Protein AF-B7TYH6-F1 (afdb_monomer_lite)

Structure (mmCIF, N/CA/C/O backbone):
data_AF-B7TYH6-F1
#
_entry.id   AF-B7TYH6-F1
#
loop_
_atom_site.group_PDB
_atom_site.id
_atom_site.type_symbol
_atom_site.label_atom_id
_atom_site.label_alt_id
_atom_site.label_comp_id
_atom_site.label_asym_id
_atom_site.label_entity_id
_atom_site.label_seq_id
_atom_site.pdbx_PDB_ins_code
_atom_site.Cartn_x
_atom_site.Cartn_y
_atom_site.Cartn_z
_atom_site.occupancy
_atom_site.B_iso_or_equiv
_atom_site.auth_seq_id
_atom_site.auth_comp_id
_atom_site.auth_asym_id
_atom_site.auth_atom_id
_atom_site.pdbx_PDB_model_num
ATOM 1 N N . PRO A 1 1 ? 22.675 -5.309 -25.672 1.00 84.81 1 PRO A N 1
ATOM 2 C CA . PRO A 1 1 ? 21.450 -4.498 -25.912 1.00 84.81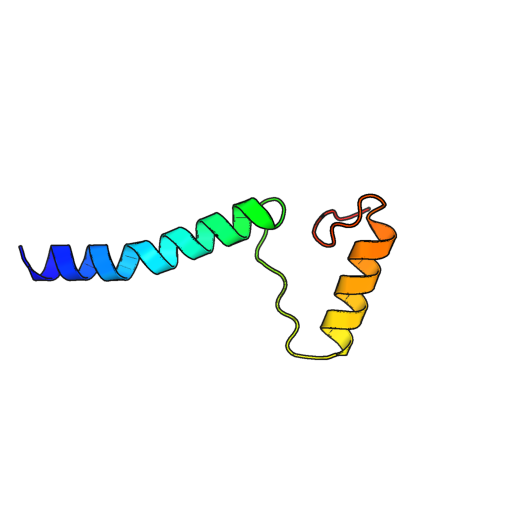 1 PRO A CA 1
ATOM 3 C C . PRO A 1 1 ? 20.153 -5.157 -25.404 1.00 84.81 1 PRO A C 1
ATOM 5 O O . PRO A 1 1 ? 19.478 -4.559 -24.577 1.00 84.81 1 PRO A O 1
ATOM 8 N N . GLY A 1 2 ? 19.828 -6.391 -25.824 1.00 95.00 2 GLY A N 1
ATOM 9 C CA . GLY A 1 2 ? 18.562 -7.057 -25.454 1.00 95.00 2 GLY A CA 1
ATOM 10 C C . GLY A 1 2 ? 18.391 -7.357 -23.957 1.00 95.00 2 GLY A C 1
ATOM 11 O O . GLY A 1 2 ? 17.324 -7.117 -23.403 1.00 95.00 2 GLY A O 1
ATOM 12 N N . ILE A 1 3 ? 19.459 -7.778 -23.269 1.00 96.62 3 ILE A N 1
ATOM 13 C CA . ILE A 1 3 ? 19.433 -8.027 -21.813 1.00 96.62 3 ILE A CA 1
ATOM 14 C C . ILE A 1 3 ? 19.127 -6.740 -21.029 1.00 96.62 3 ILE A C 1
ATOM 16 O O . ILE A 1 3 ? 18.396 -6.780 -20.045 1.00 96.62 3 ILE A O 1
ATOM 20 N N . ALA A 1 4 ? 19.628 -5.588 -21.488 1.00 96.94 4 ALA A N 1
ATOM 21 C CA . ALA A 1 4 ? 19.341 -4.303 -20.853 1.00 96.94 4 ALA A CA 1
ATOM 22 C C . ALA A 1 4 ? 17.859 -3.918 -21.000 1.00 96.94 4 ALA A C 1
ATOM 24 O O . ALA A 1 4 ? 17.245 -3.489 -20.028 1.00 96.94 4 ALA A O 1
ATOM 25 N N . VAL A 1 5 ? 17.266 -4.139 -22.180 1.00 97.94 5 VAL A N 1
ATOM 26 C CA . VAL A 1 5 ? 15.824 -3.932 -22.407 1.00 97.94 5 VAL A CA 1
ATOM 27 C C . VAL A 1 5 ? 15.004 -4.847 -21.499 1.00 97.94 5 VAL A C 1
ATOM 29 O O . VAL A 1 5 ? 14.116 -4.368 -20.800 1.00 97.94 5 VAL A O 1
ATOM 32 N N . MET A 1 6 ? 15.351 -6.137 -21.430 1.00 98.06 6 MET A N 1
ATOM 33 C CA . MET A 1 6 ? 14.703 -7.089 -20.524 1.00 98.06 6 MET A CA 1
ATOM 34 C C . MET A 1 6 ? 14.798 -6.633 -19.061 1.00 98.06 6 MET A C 1
ATOM 36 O O . MET A 1 6 ? 13.796 -6.644 -18.349 1.00 98.06 6 MET A O 1
ATOM 40 N N . GLY A 1 7 ? 15.970 -6.160 -18.627 1.00 98.25 7 GLY A N 1
ATOM 41 C CA . GLY A 1 7 ? 16.172 -5.619 -17.283 1.00 98.25 7 GLY A CA 1
ATOM 42 C C . GLY A 1 7 ? 15.275 -4.415 -16.985 1.00 98.25 7 GLY A C 1
ATOM 43 O O . GLY A 1 7 ? 14.623 -4.3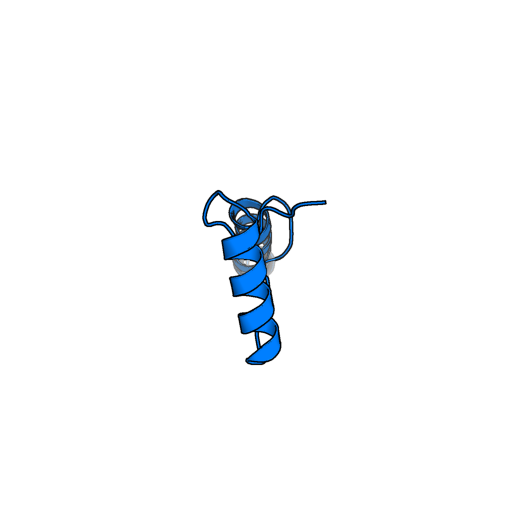77 -15.944 1.00 98.25 7 GLY A O 1
ATOM 44 N N . VAL A 1 8 ? 15.171 -3.461 -17.914 1.00 98.44 8 VAL A N 1
ATOM 45 C CA . VAL A 1 8 ? 14.289 -2.290 -17.771 1.00 98.44 8 VAL A CA 1
ATOM 46 C C . VAL A 1 8 ? 12.818 -2.709 -17.710 1.00 98.44 8 VAL A C 1
ATOM 48 O O . VAL A 1 8 ? 12.089 -2.248 -16.832 1.00 98.44 8 VAL A O 1
ATOM 51 N N . CYS A 1 9 ? 12.384 -3.622 -18.582 1.00 97.75 9 CYS A N 1
ATOM 52 C CA . CYS A 1 9 ? 11.010 -4.127 -18.592 1.00 97.75 9 CYS A CA 1
ATOM 53 C C . CYS A 1 9 ? 10.632 -4.853 -17.291 1.00 97.75 9 CYS A C 1
ATOM 55 O O . CYS A 1 9 ? 9.487 -4.749 -16.862 1.00 97.75 9 CYS A O 1
ATOM 57 N N . LEU A 1 10 ? 11.577 -5.538 -16.637 1.00 98.06 10 LEU A N 1
ATOM 58 C CA . LEU A 1 10 ? 11.353 -6.174 -15.332 1.00 98.06 10 LEU A CA 1
ATOM 59 C C . LEU A 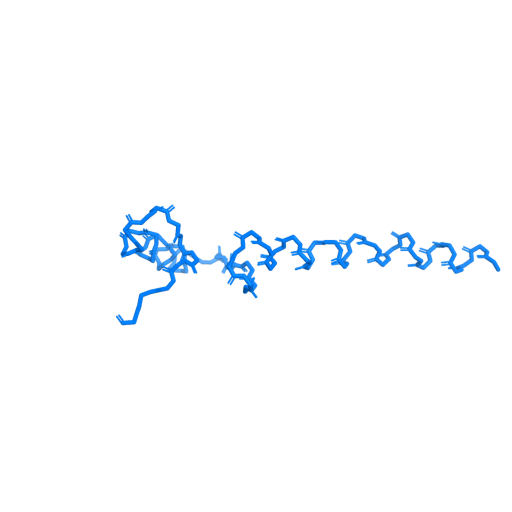1 10 ? 11.421 -5.180 -14.162 1.00 98.06 10 LEU A C 1
ATOM 61 O O . LEU A 1 10 ? 10.743 -5.364 -13.152 1.00 98.06 10 LEU A O 1
ATOM 65 N N . PHE A 1 11 ? 12.203 -4.109 -14.290 1.00 98.44 11 PHE A N 1
ATOM 66 C CA . PHE A 1 11 ? 12.342 -3.086 -13.255 1.00 98.44 11 PHE A CA 1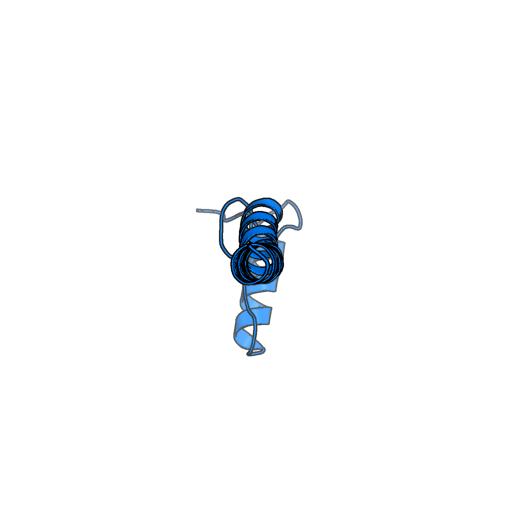
ATOM 67 C C . PHE A 1 11 ? 11.117 -2.166 -13.151 1.00 98.44 11 PHE A C 1
ATOM 69 O O . PHE A 1 11 ? 10.673 -1.838 -12.046 1.00 98.44 11 PHE A O 1
ATOM 76 N N . ILE A 1 12 ? 10.558 -1.752 -14.295 1.00 98.50 12 ILE A N 1
ATOM 77 C CA . ILE A 1 12 ? 9.457 -0.779 -14.357 1.00 98.50 12 ILE A CA 1
ATOM 78 C C . ILE A 1 12 ? 8.261 -1.182 -13.473 1.00 98.50 12 ILE A C 1
ATOM 80 O O . ILE A 1 12 ? 7.828 -0.332 -12.695 1.00 98.50 12 ILE A O 1
ATOM 84 N N . PRO A 1 13 ? 7.741 -2.427 -13.494 1.00 98.50 13 PRO A N 1
ATOM 85 C CA . PRO A 1 13 ? 6.595 -2.814 -12.668 1.00 98.50 13 PRO A CA 1
ATOM 86 C C . PRO A 1 13 ? 6.837 -2.661 -11.159 1.00 98.50 13 PRO A C 1
ATOM 88 O O . PRO A 1 13 ? 5.980 -2.141 -10.439 1.00 98.50 13 PRO A O 1
ATOM 91 N N . GLY A 1 14 ? 8.014 -3.058 -10.665 1.00 98.19 14 GLY A N 1
ATOM 92 C CA . GLY A 1 14 ? 8.361 -2.927 -9.246 1.00 98.19 14 GLY A CA 1
ATOM 93 C C . GLY A 1 14 ? 8.492 -1.463 -8.825 1.00 98.19 14 GLY A C 1
ATOM 94 O O . GLY A 1 14 ? 7.941 -1.035 -7.811 1.00 98.19 14 GLY A O 1
ATOM 95 N N . MET A 1 15 ? 9.153 -0.655 -9.655 1.00 98.38 15 MET A N 1
ATOM 96 C CA . MET A 1 15 ? 9.338 0.769 -9.373 1.00 98.38 15 MET A CA 1
ATOM 97 C C . MET A 1 15 ? 8.018 1.551 -9.482 1.00 98.38 15 MET A C 1
ATOM 99 O O . MET A 1 15 ? 7.731 2.416 -8.650 1.00 98.38 15 MET A O 1
ATOM 103 N N . ALA A 1 16 ? 7.170 1.199 -10.451 1.00 98.44 16 ALA A N 1
ATOM 104 C CA . ALA A 1 16 ? 5.836 1.763 -10.616 1.00 98.44 16 ALA A CA 1
ATOM 105 C C . ALA A 1 16 ? 4.937 1.445 -9.416 1.00 98.44 16 ALA A C 1
ATOM 107 O O . ALA A 1 16 ? 4.353 2.359 -8.838 1.00 98.44 16 ALA A O 1
ATOM 108 N N . THR A 1 17 ? 4.860 0.182 -8.985 1.00 98.44 17 THR A N 1
ATOM 109 C CA . THR A 1 17 ? 4.021 -0.214 -7.840 1.00 98.44 17 THR A CA 1
ATOM 110 C C . THR A 1 17 ? 4.489 0.425 -6.534 1.00 98.44 17 THR A C 1
ATOM 112 O O . THR A 1 17 ? 3.655 0.921 -5.776 1.00 98.44 17 THR A O 1
ATOM 115 N N . ALA A 1 18 ? 5.802 0.529 -6.300 1.00 98.25 18 ALA A N 1
ATOM 116 C CA . ALA A 1 18 ? 6.348 1.244 -5.148 1.00 98.25 18 ALA A CA 1
ATOM 117 C C . ALA A 1 18 ? 5.926 2.726 -5.130 1.00 98.25 18 ALA A C 1
ATOM 119 O O . ALA A 1 18 ? 5.507 3.243 -4.089 1.00 98.25 18 ALA A O 1
ATOM 120 N N . ARG A 1 19 ? 5.983 3.412 -6.282 1.00 98.38 19 ARG A N 1
ATOM 121 C CA . ARG A 1 19 ? 5.525 4.807 -6.399 1.00 98.38 19 ARG A CA 1
ATOM 122 C C . ARG A 1 19 ? 4.015 4.938 -6.223 1.00 98.38 19 ARG A C 1
ATOM 124 O O . ARG A 1 19 ? 3.583 5.819 -5.485 1.00 98.38 19 ARG A O 1
ATOM 131 N N . ILE A 1 20 ? 3.224 4.056 -6.834 1.00 98.44 20 ILE A N 1
ATOM 132 C CA . ILE A 1 20 ? 1.760 4.044 -6.699 1.00 98.44 20 ILE A CA 1
ATOM 133 C C . ILE A 1 20 ? 1.360 3.820 -5.238 1.00 98.44 20 ILE A C 1
ATOM 135 O O . ILE A 1 20 ? 0.528 4.556 -4.715 1.00 98.44 20 ILE A O 1
ATOM 139 N N . HIS A 1 21 ? 1.983 2.866 -4.539 1.00 98.56 21 HIS A N 1
ATOM 140 C CA . HIS A 1 21 ? 1.714 2.626 -3.122 1.00 98.56 21 HIS A CA 1
ATOM 141 C C . HIS A 1 21 ? 1.985 3.866 -2.272 1.00 98.56 21 HIS A C 1
ATOM 143 O O . HIS A 1 21 ? 1.127 4.236 -1.472 1.00 98.56 21 HIS A O 1
ATOM 149 N N . ARG A 1 22 ? 3.116 4.547 -2.478 1.00 98.00 22 ARG A N 1
ATOM 150 C CA . ARG A 1 22 ? 3.415 5.795 -1.761 1.00 98.00 22 ARG A CA 1
ATOM 151 C C . ARG A 1 22 ? 2.422 6.900 -2.101 1.00 98.00 22 ARG A C 1
ATOM 153 O O . ARG A 1 22 ? 1.934 7.572 -1.199 1.00 98.00 22 ARG A O 1
ATOM 160 N N . PHE A 1 23 ? 2.074 7.064 -3.373 1.00 98.00 23 PHE A N 1
ATOM 161 C CA . PHE A 1 23 ? 1.129 8.088 -3.812 1.00 98.00 23 PHE A CA 1
ATOM 162 C C . PHE A 1 23 ? -0.271 7.880 -3.213 1.00 98.00 23 PHE A C 1
ATOM 164 O O . PHE A 1 23 ? -0.841 8.792 -2.616 1.00 98.00 23 PHE A O 1
ATOM 171 N N . SER A 1 24 ? -0.811 6.664 -3.301 1.00 98.19 24 SER A N 1
ATOM 172 C CA . SER A 1 24 ? -2.175 6.360 -2.860 1.00 98.19 24 SER A CA 1
ATOM 173 C C . SER A 1 24 ? -2.338 6.240 -1.340 1.00 98.19 24 SER A C 1
ATOM 175 O O . SER A 1 24 ? -3.468 6.285 -0.864 1.00 98.19 24 SER A O 1
ATOM 177 N N . ASN A 1 25 ? -1.249 6.102 -0.572 1.00 98.31 25 ASN A N 1
ATOM 178 C CA . ASN A 1 25 ? -1.293 5.885 0.884 1.00 98.31 25 ASN A CA 1
ATOM 179 C C . ASN A 1 25 ? -0.621 7.008 1.693 1.00 98.31 25 ASN A C 1
ATOM 181 O O . ASN A 1 25 ? -0.109 6.783 2.791 1.00 98.31 25 ASN A O 1
ATOM 185 N N . GLY A 1 26 ? -0.627 8.235 1.163 1.00 96.75 26 GLY A N 1
ATOM 186 C CA . GLY A 1 26 ? -0.173 9.426 1.891 1.00 96.75 26 GLY A CA 1
ATOM 187 C C . GLY A 1 26 ? 1.340 9.480 2.103 1.00 96.75 26 GLY A C 1
ATOM 188 O O . GLY A 1 26 ? 1.794 9.792 3.199 1.00 96.75 26 GLY A O 1
ATOM 189 N N . GLY A 1 27 ? 2.116 9.117 1.081 1.00 97.62 27 GLY A N 1
ATOM 190 C CA . GLY A 1 27 ? 3.582 9.101 1.103 1.00 97.62 27 GLY A CA 1
ATOM 191 C C . GLY A 1 27 ? 4.198 7.877 1.787 1.00 97.62 27 GLY A C 1
ATOM 192 O O . GLY A 1 27 ? 5.420 7.754 1.817 1.00 97.62 27 GLY A O 1
ATOM 193 N N . LYS A 1 28 ? 3.374 6.965 2.314 1.00 97.19 28 LYS A N 1
ATOM 194 C CA . LYS A 1 28 ? 3.788 5.791 3.096 1.00 97.19 28 LYS A CA 1
ATOM 195 C C . LYS A 1 28 ? 3.594 4.496 2.316 1.00 97.19 28 LYS A C 1
ATOM 197 O O . LYS A 1 28 ? 2.967 4.468 1.260 1.00 97.19 28 LYS A O 1
ATOM 202 N N . GLU A 1 29 ? 4.108 3.400 2.852 1.00 97.75 29 GLU A N 1
ATOM 203 C CA . GLU A 1 29 ? 3.803 2.074 2.322 1.00 97.75 29 GLU A CA 1
ATOM 204 C C . GLU A 1 29 ? 2.3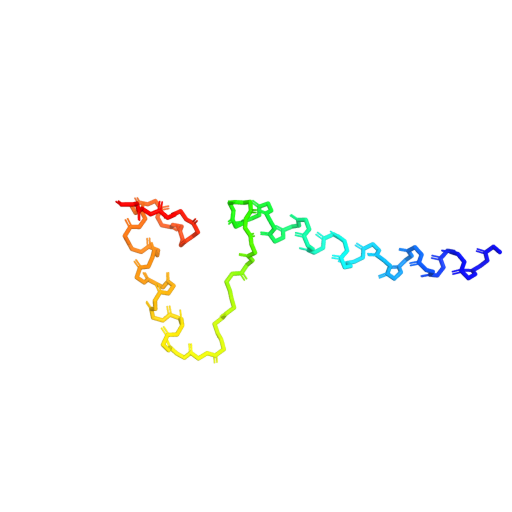12 1.737 2.471 1.00 97.75 29 GLU A C 1
ATOM 206 O O . GLU A 1 29 ? 1.622 2.207 3.381 1.00 97.75 29 GLU A O 1
ATOM 211 N N . LYS A 1 30 ? 1.803 0.908 1.554 1.00 98.25 30 LYS A N 1
ATOM 212 C CA . LYS A 1 30 ? 0.442 0.378 1.643 1.00 98.25 30 LYS A CA 1
ATOM 213 C C . LYS A 1 30 ? 0.354 -0.553 2.850 1.00 98.25 30 LYS A C 1
ATOM 215 O O . LYS A 1 30 ? 1.178 -1.450 2.995 1.00 98.25 30 LYS A O 1
ATOM 220 N N . ARG A 1 31 ? -0.674 -0.387 3.683 1.00 97.56 31 ARG A N 1
ATOM 221 C CA . ARG A 1 31 ? -0.896 -1.283 4.822 1.00 97.56 31 ARG A CA 1
ATOM 222 C C . ARG A 1 31 ? -1.241 -2.687 4.325 1.00 97.56 31 ARG A C 1
ATOM 224 O O . ARG A 1 31 ? -2.140 -2.849 3.501 1.00 97.56 31 ARG A O 1
ATOM 231 N N . VAL A 1 32 ? -0.534 -3.686 4.843 1.00 98.25 32 VAL A N 1
ATOM 232 C CA . VAL A 1 32 ? -0.785 -5.100 4.555 1.00 98.25 32 VAL A CA 1
ATOM 233 C C . VAL A 1 32 ? -1.468 -5.724 5.767 1.00 98.25 32 VAL A C 1
ATOM 235 O O . VAL A 1 32 ? -0.946 -5.663 6.878 1.00 98.25 32 VAL A O 1
ATOM 238 N N . ALA A 1 33 ? -2.659 -6.277 5.559 1.00 97.88 33 ALA A N 1
ATOM 239 C CA . ALA A 1 33 ? -3.461 -6.904 6.602 1.00 97.88 33 ALA A CA 1
ATOM 240 C C . ALA A 1 33 ? -3.589 -8.405 6.316 1.00 97.88 33 ALA A C 1
ATOM 242 O O . ALA A 1 33 ? -4.582 -8.855 5.754 1.00 97.88 33 ALA A O 1
ATOM 243 N N . HIS A 1 34 ? -2.557 -9.168 6.674 1.00 98.44 34 HIS A N 1
ATOM 244 C CA . HIS A 1 34 ? -2.572 -10.631 6.580 1.00 98.44 34 HIS A CA 1
ATOM 245 C C . HIS A 1 34 ? -3.490 -11.265 7.630 1.00 98.44 34 HIS A C 1
ATOM 247 O O . HIS A 1 34 ? -4.059 -12.326 7.391 1.00 98.44 34 HIS A O 1
ATOM 253 N N . TYR A 1 35 ? -3.650 -10.603 8.779 1.00 98.31 35 TYR A N 1
ATOM 254 C CA . TYR A 1 35 ? -4.467 -11.079 9.893 1.00 98.31 35 TYR A CA 1
ATOM 255 C C . TYR A 1 35 ? -5.674 -10.172 10.145 1.00 98.31 35 TYR A C 1
ATOM 257 O O . TYR A 1 35 ? -5.612 -8.953 9.959 1.00 98.31 35 TYR A O 1
ATOM 265 N N . SER A 1 36 ? -6.757 -10.752 10.668 1.00 98.38 36 SER A N 1
ATOM 266 C CA . SER A 1 36 ? -7.997 -10.032 10.996 1.00 98.38 36 SER A CA 1
ATOM 267 C C . SER A 1 36 ? -7.778 -8.887 11.989 1.00 98.38 36 SER A C 1
ATOM 269 O O . SER A 1 36 ? -8.384 -7.827 11.852 1.00 98.38 36 SER A O 1
ATOM 271 N N . TYR A 1 37 ? -6.853 -9.045 12.940 1.00 98.38 37 TYR A N 1
ATOM 272 C CA . TYR A 1 37 ? -6.488 -7.979 13.874 1.00 98.38 37 TYR A CA 1
ATOM 273 C C . TYR A 1 37 ? -5.878 -6.757 13.163 1.00 98.38 37 TYR A C 1
ATOM 275 O O . TYR A 1 37 ? -6.226 -5.616 13.468 1.00 98.38 37 TYR A O 1
ATOM 283 N N . GLN A 1 38 ? -5.023 -6.973 12.156 1.00 98.69 38 GLN A N 1
ATOM 284 C CA . GLN A 1 38 ? -4.437 -5.883 11.368 1.00 98.69 38 GLN A CA 1
ATOM 285 C C . GLN A 1 38 ? -5.510 -5.132 10.569 1.00 98.69 38 GLN A C 1
ATOM 287 O O . GLN A 1 38 ? -5.445 -3.903 10.478 1.00 98.69 38 GLN A O 1
ATOM 292 N N . TRP A 1 39 ? -6.504 -5.857 10.042 1.00 98.62 39 TRP A N 1
ATOM 293 C CA . TRP A 1 39 ? -7.667 -5.276 9.368 1.00 98.62 39 TRP A CA 1
ATOM 294 C C . TRP A 1 39 ? -8.542 -4.470 10.331 1.00 98.62 39 TRP A C 1
ATOM 296 O O . TRP A 1 39 ? -8.886 -3.326 10.041 1.00 98.62 39 TRP A O 1
ATOM 306 N N . TYR A 1 40 ? -8.838 -5.015 11.513 1.00 98.62 40 TYR A N 1
ATOM 307 C CA . TYR A 1 40 ? -9.606 -4.312 12.541 1.00 98.62 40 TYR A CA 1
ATOM 308 C C . TYR A 1 40 ? -8.958 -2.971 12.922 1.00 98.62 40 TYR A C 1
ATOM 310 O O . TYR A 1 40 ? -9.640 -1.946 13.000 1.00 98.62 40 TYR A O 1
ATOM 318 N N . LEU A 1 41 ? -7.632 -2.951 13.089 1.00 98.56 41 LEU A N 1
ATOM 319 C CA . LEU A 1 41 ? -6.886 -1.718 13.343 1.00 98.56 41 LEU A CA 1
ATOM 320 C C . LEU A 1 41 ? -6.908 -0.755 12.145 1.00 98.56 41 LEU A C 1
ATOM 322 O O . LEU A 1 41 ? -7.063 0.446 12.336 1.00 98.56 41 LEU A O 1
ATOM 326 N N . MET A 1 42 ? -6.811 -1.257 10.914 1.00 98.56 42 MET A N 1
ATOM 327 C CA . MET A 1 42 ? -6.918 -0.435 9.702 1.00 98.56 42 MET A CA 1
ATOM 328 C C . MET A 1 42 ? -8.300 0.234 9.576 1.00 98.56 42 MET A C 1
ATOM 330 O O . MET A 1 42 ? -8.395 1.414 9.239 1.00 98.56 42 MET A O 1
ATOM 334 N N . GLU A 1 43 ? -9.370 -0.484 9.919 1.00 98.56 43 GLU A N 1
ATOM 335 C CA . GLU A 1 43 ? -10.738 0.043 9.966 1.00 98.56 43 GLU A CA 1
ATOM 336 C C . GLU A 1 43 ? -10.958 1.025 11.123 1.00 98.56 43 GLU A C 1
ATOM 338 O O . GLU A 1 43 ? -11.716 1.992 11.003 1.00 98.56 43 GLU A O 1
ATOM 343 N N . ARG A 1 44 ? -10.293 0.816 12.265 1.00 98.25 44 ARG A N 1
ATOM 344 C CA . ARG A 1 44 ? -10.242 1.819 13.336 1.00 98.25 44 ARG A CA 1
ATOM 345 C C . ARG A 1 44 ? -9.601 3.110 12.825 1.00 98.25 44 ARG A C 1
ATOM 347 O O . ARG A 1 44 ? -10.204 4.167 12.988 1.00 98.25 44 ARG A O 1
ATOM 354 N N . ASP A 1 45 ? -8.446 3.026 12.171 1.00 98.44 45 ASP A N 1
ATOM 355 C CA . ASP A 1 45 ? -7.746 4.195 11.625 1.00 98.44 45 ASP A CA 1
ATOM 356 C C . ASP A 1 45 ? -8.608 4.920 10.577 1.00 98.44 45 ASP A C 1
ATOM 358 O O . ASP A 1 45 ? -8.721 6.145 10.604 1.00 98.44 45 ASP A O 1
ATOM 362 N N . ARG A 1 46 ? -9.322 4.177 9.714 1.00 98.44 46 ARG A N 1
ATOM 363 C CA . ARG A 1 46 ? -10.302 4.749 8.770 1.00 98.44 46 ARG A CA 1
ATOM 364 C C . ARG A 1 46 ? -11.385 5.556 9.484 1.00 98.44 46 ARG A C 1
ATOM 366 O O . ARG A 1 46 ? -11.671 6.674 9.058 1.00 98.44 46 ARG A O 1
ATOM 373 N N . ARG A 1 47 ? -11.974 5.020 10.556 1.00 98.19 47 ARG A N 1
ATOM 374 C CA . ARG A 1 47 ? -13.035 5.692 11.328 1.00 98.19 47 ARG A CA 1
ATOM 375 C C . ARG A 1 47 ? -12.517 6.929 12.063 1.00 98.19 47 ARG A C 1
ATOM 377 O O . ARG A 1 47 ? -13.134 7.984 11.974 1.00 98.19 47 ARG A O 1
ATOM 384 N N . VAL A 1 48 ? -11.361 6.822 12.719 1.00 98.12 48 VAL A N 1
ATOM 385 C CA . VAL A 1 48 ? -10.738 7.934 13.464 1.00 98.12 48 VAL A CA 1
ATOM 386 C C . VAL A 1 48 ? -10.215 9.032 12.529 1.00 98.12 48 VAL A C 1
ATOM 388 O O . VAL A 1 48 ? -10.150 10.194 12.920 1.00 98.12 48 VAL A O 1
ATOM 391 N N . SER A 1 49 ? -9.900 8.711 11.268 1.00 97.75 49 SER A N 1
ATOM 392 C CA . SER A 1 49 ? -9.405 9.697 10.298 1.00 97.75 49 SER A CA 1
ATOM 393 C C . SER A 1 49 ? -10.351 10.886 10.062 1.00 97.75 49 SER A C 1
ATOM 395 O O . SER A 1 49 ? -9.888 11.956 9.661 1.00 97.75 49 SER A O 1
ATOM 397 N N . GLY A 1 50 ? -11.666 10.710 10.258 1.00 97.56 50 GLY A N 1
ATOM 398 C CA . GLY A 1 50 ? -12.701 11.718 9.982 1.00 97.56 50 GLY A CA 1
ATOM 399 C C . GLY A 1 50 ? -12.950 12.010 8.494 1.00 97.56 50 GLY A C 1
ATOM 400 O O . GLY A 1 50 ? -13.915 12.681 8.153 1.00 97.56 50 GLY A O 1
ATOM 401 N N . VAL A 1 51 ? -12.116 11.479 7.595 1.00 98.12 51 VAL A N 1
ATOM 402 C CA . VAL A 1 51 ? -12.194 11.687 6.134 1.00 98.12 51 VAL A CA 1
ATOM 403 C C . VAL A 1 51 ? -12.337 10.374 5.367 1.00 98.12 51 VAL A C 1
ATOM 405 O O . VAL A 1 51 ? -12.109 10.319 4.161 1.00 98.12 51 VAL A O 1
ATOM 408 N N . ASN A 1 52 ? -12.688 9.297 6.075 1.00 97.88 52 ASN A N 1
ATOM 409 C CA . ASN A 1 52 ? -12.863 7.961 5.516 1.00 97.88 52 ASN A CA 1
ATOM 410 C C . ASN A 1 52 ? -11.613 7.424 4.777 1.00 97.88 52 ASN A C 1
ATOM 412 O O . ASN A 1 52 ? -11.719 6.705 3.785 1.00 97.88 52 ASN A O 1
ATOM 416 N N . ARG A 1 53 ? -10.405 7.774 5.242 1.00 98.06 53 ARG A N 1
ATOM 417 C CA . AR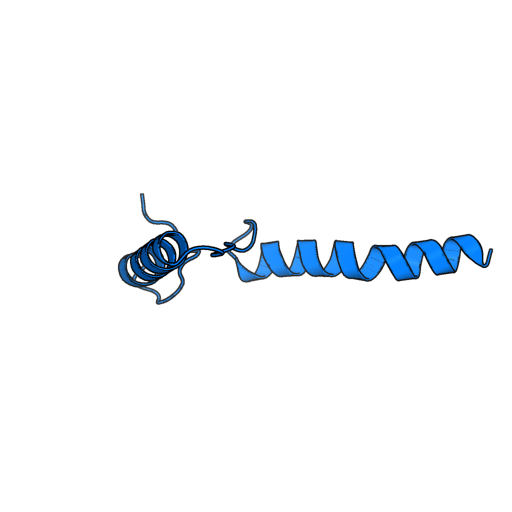G A 1 53 ? -9.134 7.314 4.655 1.00 98.06 53 ARG A CA 1
ATOM 418 C C . ARG A 1 53 ? -8.185 6.834 5.748 1.00 98.06 53 ARG A C 1
ATOM 420 O O . ARG A 1 53 ? -7.659 7.633 6.513 1.00 98.06 53 ARG A O 1
ATOM 427 N N . TYR A 1 54 ? -7.923 5.529 5.782 1.00 98.06 54 TYR A N 1
ATOM 428 C CA . TYR A 1 54 ? -7.128 4.880 6.837 1.00 98.06 54 TYR A CA 1
ATOM 429 C C . TYR A 1 54 ? -5.676 5.367 6.931 1.00 98.06 54 TYR A C 1
ATOM 431 O O . TYR A 1 54 ? -5.056 5.281 7.984 1.00 98.06 54 TYR A O 1
ATOM 439 N N . TYR A 1 55 ? -5.103 5.863 5.834 1.00 97.69 55 TYR A N 1
ATOM 440 C CA . TYR A 1 55 ? -3.714 6.312 5.814 1.00 97.69 55 TYR A CA 1
ATOM 441 C C . TYR A 1 55 ? -3.530 7.727 6.389 1.00 97.69 55 TYR A C 1
ATOM 443 O O . TYR A 1 55 ? -2.390 8.162 6.568 1.00 97.69 55 TYR A O 1
ATOM 451 N N . VAL A 1 56 ? -4.617 8.446 6.697 1.00 98.06 56 VAL A N 1
ATOM 452 C CA . VAL A 1 56 ? -4.577 9.762 7.349 1.00 98.06 56 VAL A CA 1
ATOM 453 C C . VAL A 1 56 ? -4.488 9.559 8.861 1.00 98.06 56 VAL A C 1
ATOM 455 O O . VAL A 1 56 ? -5.495 9.376 9.543 1.00 98.06 56 VAL A O 1
ATOM 458 N N . SER A 1 57 ? -3.259 9.569 9.375 1.00 96.38 57 SER A N 1
ATOM 459 C CA . SER A 1 57 ? -2.973 9.400 10.801 1.00 96.38 57 SER A CA 1
ATOM 460 C C . SER A 1 57 ? -3.413 10.629 11.601 1.00 96.38 57 SER A C 1
ATOM 462 O O . SER A 1 57 ? -3.262 11.762 11.144 1.00 96.38 57 SER A O 1
ATOM 464 N N . LYS A 1 58 ? -3.948 10.395 12.800 1.00 95.44 58 LYS A N 1
ATOM 465 C CA . LYS A 1 58 ? -4.257 11.428 13.794 1.00 95.44 58 LYS A CA 1
ATOM 466 C C . LYS A 1 58 ? -3.314 11.241 14.981 1.00 95.44 58 LYS A C 1
ATOM 468 O O . LYS A 1 58 ? -3.106 10.096 15.387 1.00 95.44 58 LYS A O 1
ATOM 473 N N . GLY A 1 59 ? -2.705 12.338 15.429 1.00 88.69 59 GLY A N 1
ATOM 474 C CA . GLY A 1 59 ? -1.873 12.400 16.634 1.00 88.69 59 GLY A CA 1
ATOM 475 C C . GLY A 1 59 ? -2.697 12.714 17.868 1.00 88.69 59 GLY A C 1
ATOM 476 O O . GLY A 1 59 ? -3.839 13.198 17.689 1.00 88.69 59 GLY A O 1
#

Foldseek 3Di:
DVVVVVVVVVVCVVVVVQVVQCVLLVNDGNQDDPDPVSVVLLVVLLVVQVPSHSSNDDD

Organism: Ovis aries (NCBI:txid9940)

Secondary structure (DSSP, 8-state):
-HHHHHHHHHHHHHHHHHHHHHHHTTTSPPP---SHHHHHHHHHHHHHTSSS-TTS---

pLDDT: mean 97.6, std 2.18, range [84.81, 98.69]

Sequence (59 aa):
PGIAVMGVCLFIPGMATARIHRFSNGGKEKRVAHYSYQWYLMERDRRVSGVNRYYVSKG

Radius of gyration: 16.48 Å; chains: 1; bounding box: 34×24×42 Å

InterPro domains:
  IPR017384 NADH dehydrogenase [ubiquinone] (complex I), alpha subcomplex subunit 1 [PF15879] (1-50)
  IPR017384 NADH dehydrogenase [ubiquinone] (complex I), alpha subcomplex subunit 1 [PTHR17098] (1-58)